Protein AF-A0A354Y0Z8-F1 (afdb_monomer_lite)

pLDDT: mean 82.0, std 8.04, range [60.56, 92.38]

Foldseek 3Di:
DDPVVVVVVVVVVVVLVVCCVPPVLASLQVVLQVCVVPPVVNVVSCVVCVVVVAAEDEADPVPDDPGWDADPVSHTYHD

Sequence (79 aa):
FNKSHSTCYSWVAYQTAWLKANYPSEYMASVLSNNLNNITEITKFMDECKAMGINVLSPDINESVLKFSVNKSGHIRFG

Secondary structure (DSSP, 8-state):
--HHHHHHHHHHHHHHHHHHHH-HHHHHHHHHHHTTT-HHHHHHHHHHHHHTT--EEPP-TTT--SS-EE-TTSPEEP-

Radius of gyration: 14.71 Å; chains: 1; bounding box: 40×25×35 Å

Structure (mmCIF, N/CA/C/O backbone):
data_AF-A0A354Y0Z8-F1
#
_entry.id   AF-A0A354Y0Z8-F1
#
loop_
_atom_site.group_PDB
_atom_site.id
_atom_site.type_symbol
_atom_site.label_atom_id
_atom_site.label_alt_id
_atom_site.label_comp_id
_atom_site.label_asym_id
_atom_site.label_entity_id
_atom_site.label_seq_id
_atom_site.pdbx_PDB_ins_code
_atom_site.Cartn_x
_atom_site.Cartn_y
_atom_site.Cartn_z
_atom_site.occupancy
_atom_site.B_iso_or_equiv
_atom_site.auth_seq_id
_atom_site.auth_comp_id
_atom_site.auth_asym_id
_atom_site.auth_atom_id
_atom_site.pdbx_PDB_model_num
ATOM 1 N N . PHE A 1 1 ? 22.098 -2.644 -18.148 1.00 65.62 1 PHE A N 1
ATOM 2 C CA . PHE A 1 1 ? 21.195 -2.924 -17.012 1.00 65.62 1 PHE A CA 1
ATOM 3 C C . PHE A 1 1 ? 21.489 -4.335 -16.518 1.00 65.62 1 PHE A C 1
ATOM 5 O O . PHE A 1 1 ? 21.569 -5.230 -17.352 1.00 65.62 1 PHE A O 1
ATOM 12 N N . ASN A 1 2 ? 21.743 -4.552 -15.225 1.00 78.12 2 ASN A N 1
ATOM 13 C CA . ASN A 1 2 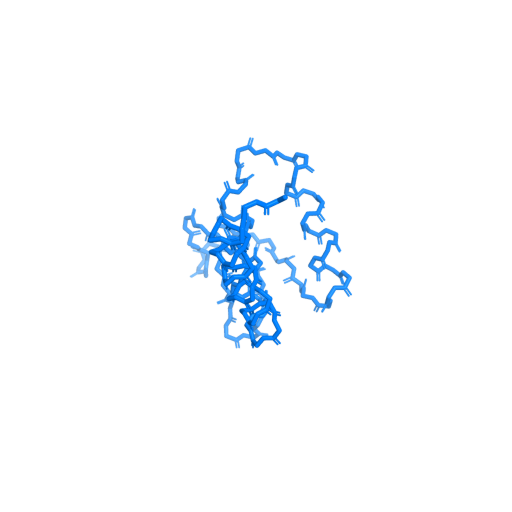? 22.039 -5.899 -14.726 1.00 78.12 2 ASN A CA 1
ATOM 14 C C . ASN A 1 2 ? 20.746 -6.737 -14.729 1.00 78.12 2 ASN A C 1
ATOM 16 O O . ASN A 1 2 ? 19.768 -6.368 -14.078 1.00 78.12 2 ASN A O 1
ATOM 20 N N . LYS A 1 3 ? 20.730 -7.842 -15.485 1.00 77.38 3 LYS A N 1
ATOM 21 C CA . LYS A 1 3 ? 19.529 -8.667 -15.684 1.00 77.38 3 LYS A CA 1
ATOM 22 C C . LYS A 1 3 ? 19.049 -9.307 -14.379 1.00 77.38 3 LYS A C 1
ATOM 24 O O . LYS A 1 3 ? 17.853 -9.323 -14.127 1.00 77.38 3 LYS A O 1
ATOM 29 N N . SER A 1 4 ? 19.969 -9.766 -13.533 1.00 81.81 4 SER A N 1
ATOM 30 C CA . SER A 1 4 ? 19.659 -10.407 -12.250 1.00 81.81 4 SER A CA 1
ATOM 31 C C . SER A 1 4 ? 18.969 -9.441 -11.289 1.00 81.81 4 SER A C 1
ATOM 33 O O . SER A 1 4 ? 17.991 -9.797 -10.640 1.00 81.81 4 SER A O 1
ATOM 35 N N . HIS A 1 5 ? 19.447 -8.195 -11.252 1.00 84.19 5 HIS A N 1
ATOM 36 C CA . HIS A 1 5 ? 18.838 -7.126 -10.461 1.00 84.19 5 HIS A CA 1
ATOM 37 C C . HIS A 1 5 ? 17.432 -6.815 -10.982 1.00 84.19 5 HIS A C 1
ATOM 39 O O . HIS A 1 5 ? 16.474 -6.895 -10.222 1.00 84.19 5 HIS A O 1
ATOM 45 N N . SER A 1 6 ? 17.283 -6.599 -12.293 1.00 86.06 6 SER A N 1
ATOM 46 C CA . SER A 1 6 ? 15.983 -6.301 -12.910 1.00 86.06 6 SER A CA 1
ATOM 47 C C . SER A 1 6 ? 14.933 -7.383 -12.652 1.00 86.06 6 SER A C 1
ATOM 49 O O . SER A 1 6 ? 13.807 -7.050 -12.300 1.00 86.06 6 SER A O 1
ATOM 51 N N . THR A 1 7 ? 15.288 -8.665 -12.788 1.00 85.62 7 THR A N 1
ATOM 52 C CA . THR A 1 7 ? 14.344 -9.776 -12.596 1.00 85.62 7 THR A CA 1
ATOM 53 C C . THR A 1 7 ? 13.779 -9.810 -11.174 1.00 85.62 7 THR A C 1
ATOM 55 O O . THR A 1 7 ? 12.578 -10.016 -11.012 1.00 85.62 7 THR A O 1
ATOM 58 N N . CYS A 1 8 ? 14.601 -9.552 -10.148 1.00 88.25 8 CYS A N 1
ATOM 59 C CA . CYS A 1 8 ? 14.128 -9.515 -8.761 1.00 88.25 8 CYS A CA 1
ATOM 60 C C . CYS A 1 8 ? 13.108 -8.392 -8.519 1.00 88.25 8 CYS A C 1
ATOM 62 O O . CYS A 1 8 ? 12.072 -8.636 -7.905 1.00 88.25 8 CYS A O 1
ATOM 64 N N . TYR A 1 9 ? 13.347 -7.179 -9.030 1.00 90.50 9 TYR A N 1
ATOM 65 C CA . TYR A 1 9 ? 12.372 -6.088 -8.882 1.00 90.50 9 TYR A CA 1
ATOM 66 C C . TYR A 1 9 ? 11.103 -6.335 -9.693 1.00 90.50 9 TYR A C 1
ATOM 68 O O . TYR A 1 9 ? 10.009 -6.078 -9.196 1.00 90.50 9 TYR A O 1
ATOM 76 N N . SER A 1 10 ? 11.229 -6.869 -10.911 1.00 90.56 10 SER A N 1
ATOM 77 C CA . SER A 1 10 ? 10.070 -7.241 -11.727 1.00 90.56 10 SER A CA 1
ATOM 78 C C . SER A 1 10 ? 9.199 -8.288 -11.033 1.00 90.56 10 SER A C 1
ATOM 80 O O . SER A 1 10 ? 7.978 -8.203 -11.109 1.00 90.56 10 SER A O 1
ATOM 82 N N . TRP A 1 11 ? 9.805 -9.235 -10.313 1.00 92.31 11 TRP A N 1
ATOM 83 C CA . TRP A 1 11 ? 9.072 -10.233 -9.539 1.00 92.31 11 TRP A CA 1
ATOM 84 C C . TRP A 1 11 ? 8.243 -9.603 -8.415 1.00 92.31 11 TRP A C 1
ATOM 86 O O . TRP A 1 11 ? 7.048 -9.868 -8.303 1.00 92.31 11 TRP A O 1
ATOM 96 N N . VAL A 1 12 ? 8.845 -8.716 -7.619 1.00 91.88 12 VAL A N 1
ATOM 97 C CA . VAL A 1 12 ? 8.131 -8.018 -6.535 1.00 91.88 12 VAL A CA 1
ATOM 98 C C . VAL A 1 12 ? 7.027 -7.119 -7.096 1.00 91.88 12 VAL A C 1
ATOM 100 O O . VAL A 1 12 ? 5.914 -7.120 -6.577 1.00 91.88 12 VAL A O 1
ATOM 103 N N . ALA A 1 13 ? 7.294 -6.401 -8.190 1.00 90.38 13 ALA A N 1
ATOM 104 C CA . ALA A 1 13 ? 6.292 -5.576 -8.862 1.00 90.38 13 ALA A CA 1
ATOM 105 C C . ALA A 1 13 ? 5.111 -6.407 -9.393 1.00 90.38 13 ALA A C 1
ATOM 107 O O . ALA A 1 13 ? 3.963 -5.974 -9.330 1.00 90.38 13 ALA A O 1
ATOM 108 N N . TYR A 1 14 ? 5.373 -7.619 -9.886 1.00 92.38 14 TYR A N 1
ATOM 109 C CA . TYR A 1 14 ? 4.315 -8.532 -10.305 1.00 92.38 14 TYR A CA 1
ATOM 110 C C . TYR A 1 14 ? 3.461 -8.994 -9.118 1.00 92.38 14 TYR A C 1
ATOM 112 O O . TYR A 1 14 ? 2.236 -9.016 -9.212 1.00 92.38 14 TYR A O 1
ATOM 120 N N . GLN A 1 15 ? 4.084 -9.307 -7.980 1.00 92.06 15 GLN A N 1
ATOM 121 C CA . GLN A 1 15 ? 3.361 -9.689 -6.764 1.00 92.06 15 GLN A CA 1
ATOM 122 C C . GLN A 1 15 ? 2.461 -8.559 -6.249 1.00 92.06 15 GLN A C 1
ATOM 124 O O . GLN A 1 15 ? 1.304 -8.805 -5.907 1.00 92.06 15 GLN A O 1
ATOM 129 N N . THR A 1 16 ? 2.951 -7.316 -6.229 1.00 90.69 16 THR A N 1
ATOM 130 C CA . THR A 1 16 ? 2.139 -6.166 -5.804 1.00 90.69 16 THR A CA 1
ATOM 131 C C . THR A 1 16 ? 1.015 -5.868 -6.791 1.00 90.69 16 THR A C 1
ATOM 133 O O . THR A 1 16 ? -0.105 -5.595 -6.364 1.00 90.69 16 THR A O 1
ATOM 136 N N . ALA A 1 17 ? 1.266 -5.992 -8.097 1.00 89.56 17 ALA A N 1
ATOM 137 C CA . ALA A 1 17 ? 0.231 -5.857 -9.118 1.00 89.56 17 ALA A CA 1
ATOM 138 C C . ALA A 1 17 ? -0.858 -6.933 -8.979 1.00 89.56 17 ALA A C 1
ATOM 140 O O . ALA A 1 17 ? -2.044 -6.624 -9.071 1.00 89.56 17 ALA A O 1
ATOM 141 N N . TRP A 1 18 ? -0.472 -8.181 -8.700 1.00 91.56 18 TRP A N 1
ATOM 142 C CA . TRP A 1 18 ? -1.414 -9.277 -8.479 1.00 91.56 18 TRP A CA 1
ATOM 143 C C . TRP A 1 18 ? -2.291 -9.042 -7.243 1.00 91.56 18 TRP A C 1
ATOM 145 O O . TRP A 1 18 ? -3.506 -9.230 -7.315 1.00 91.56 18 TRP A O 1
ATOM 155 N N . LEU A 1 19 ? -1.703 -8.570 -6.137 1.00 89.44 19 LEU A N 1
ATOM 156 C CA . LEU A 1 19 ? -2.451 -8.194 -4.934 1.00 89.44 19 LEU A CA 1
ATOM 157 C C . LEU A 1 19 ? -3.410 -7.036 -5.211 1.00 89.44 19 LEU A C 1
ATOM 159 O O . LEU A 1 19 ? -4.574 -7.119 -4.843 1.00 89.44 19 LEU A O 1
ATOM 163 N N . LYS A 1 20 ? -2.963 -5.998 -5.925 1.00 87.88 20 LYS A N 1
ATOM 164 C CA . LYS A 1 20 ? -3.820 -4.865 -6.294 1.00 87.88 20 LYS A CA 1
ATOM 165 C C . LYS A 1 20 ? -4.984 -5.283 -7.202 1.00 87.88 20 LYS A C 1
ATOM 167 O O . LYS A 1 20 ? -6.055 -4.703 -7.101 1.00 87.88 20 LYS A O 1
ATOM 172 N N . ALA A 1 21 ? -4.795 -6.278 -8.069 1.00 87.81 21 ALA A N 1
ATOM 173 C CA . ALA A 1 21 ? -5.838 -6.751 -8.980 1.00 87.81 21 ALA A CA 1
ATOM 174 C C . ALA A 1 21 ? -6.877 -7.670 -8.308 1.00 87.81 21 ALA A C 1
ATOM 176 O O . ALA A 1 21 ? -8.052 -7.594 -8.651 1.00 87.81 21 ALA A O 1
ATOM 177 N N . ASN A 1 22 ? -6.458 -8.537 -7.378 1.00 88.44 22 ASN A N 1
ATOM 178 C CA . ASN A 1 22 ? -7.345 -9.530 -6.746 1.00 88.44 22 ASN A CA 1
ATOM 179 C C . ASN A 1 22 ? -7.886 -9.080 -5.379 1.00 88.44 22 ASN A C 1
ATOM 181 O O . ASN A 1 22 ? -9.018 -9.407 -5.040 1.00 88.44 22 ASN A O 1
ATOM 185 N N . TYR A 1 23 ? -7.091 -8.325 -4.616 1.00 87.75 23 TYR A N 1
ATOM 186 C CA . TYR A 1 23 ? -7.387 -7.854 -3.255 1.00 87.75 23 TYR A CA 1
ATOM 187 C C . TYR A 1 23 ? -7.102 -6.345 -3.120 1.00 87.75 23 TYR A C 1
ATOM 189 O O . TYR A 1 23 ? -6.240 -5.927 -2.334 1.00 87.75 23 TYR A O 1
ATOM 197 N N . PRO A 1 24 ? -7.777 -5.494 -3.920 1.00 85.75 24 PRO A N 1
ATOM 198 C CA . PRO A 1 24 ? -7.496 -4.060 -3.966 1.00 85.75 24 PRO A CA 1
ATOM 199 C C . PRO A 1 24 ? -7.737 -3.369 -2.617 1.00 85.75 24 PRO A C 1
ATOM 201 O O . PRO A 1 24 ? -6.958 -2.497 -2.228 1.00 85.75 24 PRO A O 1
ATOM 204 N N . SER A 1 25 ? -8.778 -3.778 -1.885 1.00 85.31 25 SER A N 1
ATOM 205 C CA . SER A 1 25 ? -9.145 -3.188 -0.597 1.00 85.31 25 SER A CA 1
ATOM 206 C C . SER A 1 25 ? -8.102 -3.478 0.484 1.00 85.31 25 SER A C 1
ATOM 208 O O . SER A 1 25 ? -7.655 -2.551 1.160 1.00 85.31 25 SER A O 1
ATOM 210 N N . GLU A 1 26 ? -7.662 -4.733 0.639 1.00 85.25 26 GLU A N 1
ATOM 211 C CA . GLU A 1 26 ? -6.665 -5.104 1.656 1.00 85.25 26 GLU A CA 1
ATOM 212 C C . GLU A 1 26 ? -5.278 -4.544 1.344 1.00 85.25 26 GLU A C 1
ATOM 214 O O . GLU A 1 26 ? -4.556 -4.095 2.245 1.00 85.25 26 GLU A O 1
ATOM 219 N N . TYR A 1 27 ? -4.907 -4.537 0.061 1.00 88.88 27 TYR A N 1
ATOM 220 C CA . TYR A 1 27 ? -3.650 -3.949 -0.380 1.00 88.88 27 TYR A CA 1
ATOM 221 C C . TYR A 1 27 ? -3.608 -2.460 -0.035 1.00 88.88 27 TYR A C 1
ATOM 223 O O . TYR A 1 27 ? -2.655 -1.982 0.582 1.00 88.88 27 TYR A O 1
ATOM 231 N N . MET A 1 28 ? -4.671 -1.731 -0.367 1.00 87.88 28 MET A N 1
ATOM 232 C CA . MET A 1 28 ? -4.716 -0.293 -0.157 1.00 87.88 28 MET A CA 1
ATOM 233 C C . MET A 1 28 ? -4.836 0.086 1.328 1.00 87.88 28 MET A C 1
ATOM 235 O O . MET A 1 28 ? -4.191 1.037 1.766 1.00 87.88 28 MET A O 1
ATOM 239 N N . ALA A 1 29 ? -5.538 -0.707 2.145 1.00 86.38 29 ALA A N 1
ATOM 240 C CA . ALA A 1 29 ? -5.515 -0.557 3.604 1.00 86.38 29 ALA A CA 1
ATOM 241 C C . ALA A 1 29 ? -4.094 -0.722 4.186 1.00 86.38 29 ALA A C 1
ATOM 243 O O . ALA A 1 29 ? -3.680 0.025 5.079 1.00 86.38 29 ALA A O 1
ATOM 244 N N . SER A 1 30 ? -3.306 -1.656 3.645 1.00 86.44 30 SER A N 1
ATOM 245 C CA . SER A 1 30 ? -1.911 -1.865 4.055 1.00 86.44 30 SER A CA 1
ATOM 246 C C . SER A 1 30 ? -1.012 -0.691 3.653 1.00 86.44 30 SER A C 1
ATOM 248 O O . SER A 1 30 ? -0.191 -0.242 4.454 1.00 86.44 30 SER A O 1
ATOM 250 N N . VAL A 1 31 ? -1.197 -0.146 2.445 1.00 87.62 31 VAL A N 1
ATOM 251 C CA . VAL A 1 31 ? -0.470 1.039 1.955 1.00 87.62 31 VAL A CA 1
ATOM 252 C C . VAL A 1 31 ? -0.801 2.274 2.795 1.00 87.62 31 VAL A C 1
ATOM 254 O O . VAL A 1 31 ? 0.110 2.992 3.207 1.00 87.62 31 VAL A O 1
ATOM 257 N N . LEU A 1 32 ? -2.077 2.498 3.113 1.00 85.50 32 LEU A N 1
ATOM 258 C CA . LEU A 1 32 ? -2.508 3.587 3.994 1.00 85.50 32 LEU A CA 1
ATOM 259 C C . LEU A 1 32 ? -1.922 3.439 5.405 1.00 85.50 32 LEU A C 1
ATOM 261 O O . LEU A 1 32 ? -1.401 4.405 5.958 1.00 85.50 32 LEU A O 1
ATOM 265 N N . SER A 1 33 ? -1.914 2.219 5.954 1.00 85.56 33 SER A N 1
ATOM 266 C CA . SER A 1 33 ? -1.310 1.926 7.262 1.00 85.56 3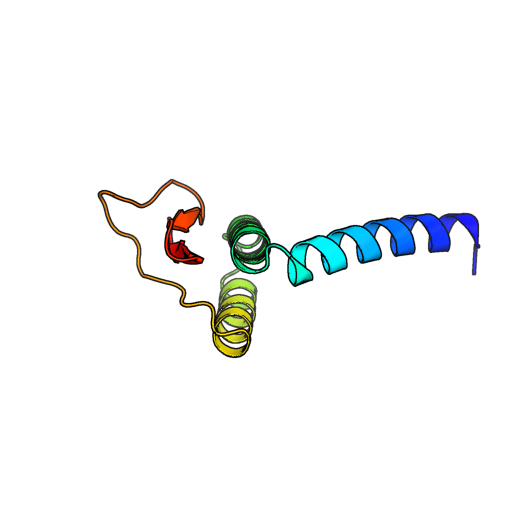3 SER A CA 1
ATOM 267 C C . SER A 1 33 ? 0.199 2.168 7.294 1.00 85.56 33 SER A C 1
ATOM 269 O O . SER A 1 33 ? 0.729 2.627 8.302 1.00 85.56 33 SER A O 1
ATOM 271 N N . ASN A 1 34 ? 0.909 1.877 6.204 1.00 86.06 34 ASN A N 1
ATOM 272 C CA . ASN A 1 34 ? 2.349 2.118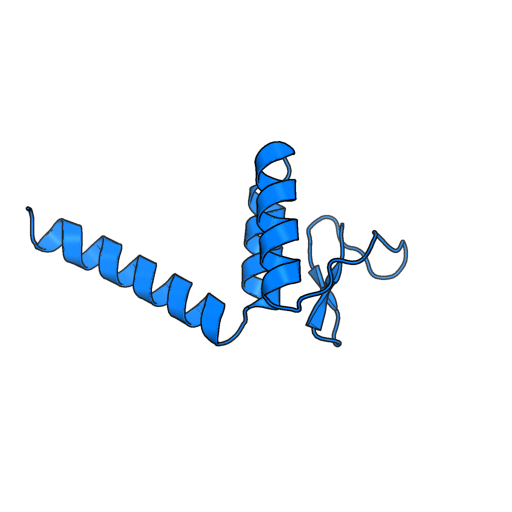 6.123 1.00 86.06 34 ASN A CA 1
ATOM 273 C C . ASN A 1 34 ? 2.687 3.618 6.066 1.00 86.06 34 ASN A C 1
ATOM 275 O O . ASN A 1 34 ? 3.724 4.041 6.570 1.00 86.06 34 ASN A O 1
ATOM 279 N N . ASN A 1 35 ? 1.795 4.423 5.487 1.00 84.00 35 ASN A N 1
ATOM 280 C CA . ASN A 1 35 ? 1.993 5.857 5.289 1.00 84.00 35 ASN A CA 1
ATOM 281 C C . ASN A 1 35 ? 1.316 6.730 6.361 1.00 84.00 35 ASN A C 1
ATOM 283 O O . ASN A 1 35 ? 1.217 7.938 6.173 1.00 84.00 35 ASN A O 1
ATOM 287 N N . LEU A 1 36 ? 0.911 6.160 7.507 1.00 78.94 36 LEU A N 1
ATOM 288 C CA . LEU A 1 36 ? 0.238 6.867 8.615 1.00 78.94 36 LEU A CA 1
ATOM 289 C C . LEU A 1 36 ? 0.963 8.140 9.090 1.00 78.94 36 LEU A C 1
ATOM 291 O O . LEU A 1 36 ? 0.321 9.096 9.518 1.00 78.94 36 LEU A O 1
ATOM 295 N N . ASN A 1 37 ? 2.294 8.172 8.998 1.00 80.94 37 ASN A N 1
ATOM 296 C CA . ASN A 1 37 ? 3.094 9.322 9.423 1.00 80.94 37 ASN A CA 1
ATOM 297 C C . ASN A 1 37 ? 3.119 10.474 8.403 1.00 80.94 37 ASN A C 1
ATOM 299 O O . ASN A 1 37 ? 3.522 11.581 8.756 1.00 80.94 37 ASN A O 1
ATOM 303 N N . ASN A 1 38 ? 2.716 10.242 7.148 1.00 85.19 38 ASN A N 1
ATOM 304 C CA . ASN A 1 38 ? 2.821 11.227 6.075 1.00 85.19 38 ASN A CA 1
ATOM 305 C C . ASN A 1 38 ? 1.449 11.586 5.494 1.00 85.19 38 ASN A C 1
ATOM 307 O O . ASN A 1 38 ? 0.955 10.970 4.550 1.00 85.19 38 ASN A O 1
ATOM 311 N N . ILE A 1 39 ? 0.860 12.655 6.030 1.00 82.75 39 ILE A N 1
ATOM 312 C CA . ILE A 1 39 ? -0.480 13.139 5.664 1.00 82.75 39 ILE A CA 1
ATOM 313 C C . ILE A 1 39 ? -0.593 13.413 4.156 1.00 82.75 39 ILE A C 1
ATOM 315 O O . ILE A 1 39 ? -1.624 13.135 3.548 1.00 82.75 39 ILE A O 1
ATOM 319 N N . THR A 1 40 ? 0.472 13.918 3.523 1.00 87.56 40 THR A N 1
ATOM 320 C CA . THR A 1 40 ? 0.451 14.226 2.082 1.00 87.56 40 THR A CA 1
ATOM 321 C C . THR A 1 40 ? 0.321 12.982 1.208 1.00 87.56 40 THR A C 1
ATOM 323 O O . THR A 1 40 ? -0.294 13.042 0.144 1.00 87.56 40 THR A O 1
ATOM 326 N N . GLU A 1 41 ? 0.875 11.854 1.649 1.00 86.12 41 GLU A N 1
ATOM 327 C CA . GLU A 1 41 ? 0.778 10.581 0.939 1.00 86.12 41 GLU A CA 1
ATOM 328 C C . GLU A 1 41 ? -0.563 9.907 1.204 1.00 86.12 41 GLU A C 1
ATOM 330 O O . GLU A 1 41 ? -1.191 9.432 0.260 1.00 86.12 41 GLU A O 1
ATOM 335 N N . ILE A 1 42 ? -1.063 9.959 2.443 1.00 85.69 42 ILE A N 1
ATOM 336 C CA . ILE A 1 42 ? -2.396 9.447 2.795 1.00 85.69 42 ILE A CA 1
ATOM 337 C C . ILE A 1 42 ? -3.467 10.076 1.903 1.00 85.69 42 ILE A C 1
ATOM 339 O O . ILE A 1 42 ? -4.263 9.352 1.312 1.00 85.69 42 ILE A O 1
ATOM 343 N N . THR A 1 43 ? -3.461 11.402 1.734 1.00 85.56 43 THR A N 1
ATOM 344 C CA . THR A 1 43 ? -4.454 12.090 0.893 1.00 85.56 43 THR A CA 1
ATOM 345 C C . THR A 1 43 ? -4.402 11.624 -0.564 1.00 85.56 43 THR A C 1
ATOM 347 O O . THR A 1 43 ? -5.449 11.446 -1.184 1.00 85.56 43 THR A O 1
ATOM 350 N N . LYS A 1 44 ? -3.205 11.368 -1.111 1.00 88.81 44 LYS A N 1
ATOM 351 C CA . LYS A 1 44 ? -3.048 10.836 -2.477 1.00 88.81 44 LYS A CA 1
ATOM 352 C C . LYS A 1 44 ? -3.621 9.427 -2.598 1.00 88.81 44 LYS A C 1
ATOM 354 O O . LYS A 1 44 ? -4.368 9.150 -3.531 1.00 88.81 44 LYS A O 1
ATOM 359 N N . PHE A 1 45 ? -3.309 8.554 -1.643 1.00 87.25 45 PHE A N 1
ATOM 360 C CA . PHE A 1 45 ? -3.831 7.190 -1.640 1.00 87.25 45 PHE A CA 1
ATOM 361 C C . PHE A 1 45 ? -5.344 7.152 -1.410 1.00 87.25 45 PHE A C 1
ATOM 363 O O . PHE A 1 45 ? -6.018 6.316 -2.000 1.00 87.25 45 PHE A O 1
ATOM 370 N N . MET A 1 46 ? -5.908 8.074 -0.624 1.00 84.56 46 MET A N 1
ATOM 371 C CA . MET A 1 46 ? -7.361 8.209 -0.461 1.00 84.56 46 MET A CA 1
ATOM 372 C C . MET A 1 46 ? -8.062 8.615 -1.763 1.00 84.56 46 MET A C 1
ATOM 374 O O . MET A 1 46 ? -9.137 8.092 -2.060 1.00 84.56 46 MET A O 1
ATOM 378 N N . ASP A 1 47 ? -7.462 9.508 -2.554 1.00 88.25 47 ASP A N 1
ATOM 379 C CA . ASP A 1 47 ? -7.987 9.866 -3.876 1.00 88.25 47 ASP A CA 1
ATOM 380 C C . ASP A 1 47 ? -7.939 8.665 -4.837 1.00 88.25 47 ASP A C 1
ATOM 382 O O . ASP A 1 47 ? -8.920 8.361 -5.516 1.00 88.25 47 ASP A O 1
ATOM 386 N N . GLU A 1 48 ? -6.853 7.886 -4.794 1.00 87.50 48 GLU A N 1
ATOM 387 C CA . GLU A 1 48 ? -6.721 6.655 -5.578 1.00 87.50 48 GLU A CA 1
ATOM 388 C C . GLU A 1 48 ? -7.735 5.576 -5.152 1.00 87.50 48 GLU A C 1
ATOM 390 O O . GLU A 1 48 ? -8.346 4.935 -6.008 1.00 87.50 48 GLU A O 1
ATOM 395 N N . CYS A 1 49 ? -7.984 5.402 -3.845 1.00 86.81 49 CYS A N 1
ATOM 396 C CA . CYS A 1 49 ? -9.052 4.529 -3.332 1.00 86.81 49 CYS A CA 1
ATOM 397 C C . CYS A 1 49 ? -10.397 4.905 -3.948 1.00 86.81 49 CYS A C 1
ATOM 399 O O . CYS A 1 49 ? -11.130 4.044 -4.435 1.00 86.81 49 CYS A O 1
ATOM 401 N N . LYS A 1 50 ? -10.700 6.207 -3.947 1.00 85.81 50 LYS A N 1
ATOM 402 C CA . LYS A 1 50 ? -11.955 6.749 -4.457 1.00 85.81 50 LYS A CA 1
ATOM 403 C C . LYS A 1 50 ? -12.083 6.538 -5.965 1.00 85.81 50 LYS A C 1
ATOM 405 O O . LYS A 1 50 ? -13.153 6.145 -6.423 1.00 85.81 50 LYS A O 1
ATOM 410 N N . ALA A 1 51 ? -11.000 6.721 -6.721 1.00 87.12 51 ALA A N 1
ATOM 411 C CA . ALA A 1 51 ? -10.952 6.432 -8.154 1.00 87.12 51 ALA A CA 1
ATOM 412 C C . ALA A 1 51 ? -11.163 4.937 -8.464 1.00 87.12 51 ALA A C 1
ATOM 414 O O . ALA A 1 51 ? -11.792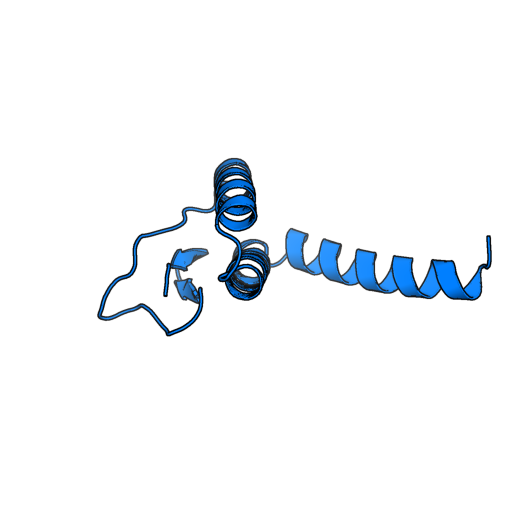 4.598 -9.463 1.00 87.12 51 ALA A O 1
ATOM 415 N N . MET A 1 52 ? -10.692 4.044 -7.588 1.00 84.50 52 MET A N 1
ATOM 416 C CA . MET A 1 52 ? -10.930 2.597 -7.677 1.00 84.50 52 MET A CA 1
ATOM 417 C C . MET A 1 52 ? -12.315 2.162 -7.160 1.00 84.50 52 MET A C 1
ATOM 419 O O . MET A 1 52 ? -12.628 0.974 -7.197 1.00 84.50 52 MET A O 1
ATOM 423 N N . GLY A 1 53 ? -13.153 3.089 -6.677 1.00 83.06 53 GLY A N 1
ATOM 424 C CA . GLY A 1 53 ? -14.481 2.788 -6.128 1.00 83.06 53 GLY A CA 1
ATOM 425 C C . GLY A 1 53 ? -14.463 2.198 -4.713 1.00 83.06 53 GLY A C 1
ATOM 426 O O . GLY A 1 53 ? -15.467 1.657 -4.252 1.00 83.06 53 GLY A O 1
ATOM 427 N N . ILE A 1 54 ? -13.335 2.297 -4.010 1.00 84.25 54 ILE A N 1
ATOM 428 C CA . ILE A 1 54 ? -13.168 1.802 -2.645 1.00 84.25 54 ILE A CA 1
ATOM 429 C C . ILE A 1 54 ? -13.467 2.946 -1.677 1.00 84.25 54 ILE A C 1
ATOM 431 O O . ILE A 1 54 ? -12.710 3.913 -1.577 1.00 84.25 54 ILE A O 1
ATOM 435 N N . ASN A 1 55 ? -14.566 2.835 -0.930 1.00 80.94 55 ASN A N 1
ATOM 436 C CA . ASN A 1 55 ? -14.882 3.824 0.097 1.00 80.94 55 ASN A CA 1
ATOM 437 C C . ASN A 1 55 ? -13.974 3.662 1.320 1.00 80.94 55 ASN A C 1
ATOM 439 O O . ASN A 1 55 ? -13.894 2.581 1.910 1.00 80.94 55 ASN A O 1
ATOM 443 N N . VAL A 1 56 ? -13.354 4.776 1.716 1.00 82.06 56 VAL A N 1
ATOM 444 C CA . VAL A 1 56 ? -12.652 4.931 2.992 1.00 82.06 56 VAL A CA 1
ATOM 445 C C . VAL A 1 56 ? -13.622 5.561 3.989 1.00 82.06 56 VAL A C 1
ATOM 447 O O . VAL A 1 56 ? -14.078 6.688 3.803 1.00 82.06 56 VAL A O 1
ATOM 450 N N . LEU A 1 57 ? -13.973 4.809 5.024 1.00 81.00 57 LEU A N 1
ATOM 451 C CA . LEU A 1 57 ? -14.914 5.190 6.067 1.00 81.00 57 LEU A CA 1
ATOM 452 C C . LEU A 1 57 ? -14.171 5.722 7.299 1.00 81.00 57 LEU A C 1
ATOM 454 O O . LEU A 1 57 ? -13.084 5.250 7.638 1.00 81.00 57 LEU A O 1
ATOM 458 N N . SER A 1 58 ? -14.797 6.675 7.991 1.00 76.06 58 SER A N 1
ATOM 459 C CA . SER A 1 58 ? -14.331 7.224 9.270 1.00 76.06 58 SER A CA 1
ATOM 460 C C . SER A 1 58 ? -14.180 6.137 10.348 1.00 76.06 58 SER A C 1
ATOM 462 O O . SER A 1 58 ? -14.861 5.101 10.254 1.00 76.06 58 SER A O 1
ATOM 464 N N . PRO A 1 59 ? -13.321 6.370 11.362 1.00 75.06 59 PRO A N 1
ATOM 465 C CA . PRO A 1 59 ? -13.129 5.415 12.439 1.00 75.06 59 PRO A CA 1
ATOM 466 C C . PRO A 1 59 ? -14.426 5.272 13.238 1.00 75.06 59 PRO A C 1
ATOM 468 O O . PRO A 1 59 ? -15.107 6.244 13.562 1.00 75.06 59 PRO A O 1
ATOM 471 N N . ASP A 1 60 ? -14.770 4.027 13.511 1.00 72.56 60 ASP A N 1
ATOM 472 C CA . ASP A 1 60 ? -15.879 3.576 14.339 1.00 72.56 60 ASP A CA 1
ATOM 473 C C . ASP A 1 60 ? -15.342 2.845 15.573 1.00 72.56 60 ASP A C 1
ATOM 475 O O . ASP A 1 60 ? -14.507 1.951 15.446 1.00 72.56 60 ASP A O 1
ATOM 479 N N . ILE A 1 61 ? -15.838 3.191 16.759 1.00 70.31 61 ILE A N 1
ATOM 480 C CA . ILE A 1 61 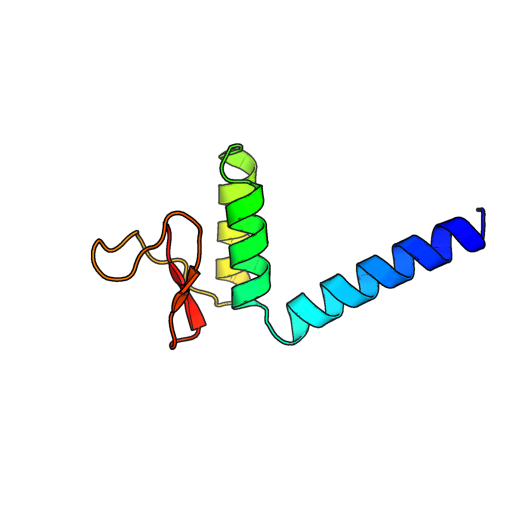? -15.312 2.674 18.030 1.00 70.31 61 ILE A CA 1
ATOM 481 C C . ILE A 1 61 ? -15.532 1.162 18.225 1.00 70.31 61 ILE A C 1
ATOM 483 O O . ILE A 1 61 ? -14.857 0.556 19.051 1.00 70.31 61 ILE A O 1
ATOM 487 N N . ASN A 1 62 ? -16.467 0.553 17.485 1.00 71.00 62 ASN A N 1
ATOM 488 C CA . ASN A 1 62 ? -16.816 -0.865 17.604 1.00 71.00 62 ASN A CA 1
ATOM 489 C C . ASN A 1 62 ? -16.133 -1.739 16.545 1.00 71.00 62 ASN A C 1
ATOM 491 O O . ASN A 1 62 ? -15.914 -2.925 16.783 1.00 71.00 62 ASN A O 1
ATOM 495 N N . GLU A 1 63 ? -15.820 -1.174 15.376 1.00 62.72 63 GLU A N 1
ATOM 496 C CA . GLU A 1 63 ? -15.255 -1.918 14.239 1.00 62.72 63 GLU A CA 1
ATOM 497 C C . GLU A 1 63 ? -13.802 -1.555 13.904 1.00 62.72 63 GLU A C 1
ATOM 499 O O . GLU A 1 63 ? -13.160 -2.272 13.132 1.00 62.72 63 GLU A O 1
ATOM 504 N N . SER A 1 64 ? -13.279 -0.446 14.432 1.00 61.59 64 SER A N 1
ATOM 505 C CA . SER A 1 64 ? -11.954 0.053 14.040 1.00 61.59 64 SER A CA 1
ATOM 506 C C . SER A 1 64 ? -10.854 -0.537 14.899 1.00 61.59 64 SER A C 1
ATOM 508 O O . SER A 1 64 ? -11.005 -0.782 16.095 1.00 61.59 64 SER A O 1
ATOM 510 N N . VAL A 1 65 ? -9.731 -0.801 14.245 1.00 66.69 65 VAL A N 1
ATOM 511 C CA . VAL A 1 65 ? -8.534 -1.399 14.832 1.00 66.69 65 VAL A CA 1
ATOM 512 C C . VAL A 1 65 ? -7.418 -0.371 14.721 1.00 66.69 65 VAL A C 1
ATOM 514 O O . VAL A 1 65 ? -7.467 0.486 13.860 1.00 66.69 65 VAL A O 1
ATOM 517 N N . LEU A 1 66 ? -6.352 -0.498 15.509 1.00 62.69 66 LEU A N 1
ATOM 518 C CA . LEU A 1 66 ? -5.195 0.413 15.530 1.00 62.69 66 LEU A CA 1
ATOM 519 C C . LEU A 1 66 ? -4.519 0.690 14.157 1.00 62.69 66 LEU A C 1
ATOM 521 O O . LEU A 1 66 ? -3.642 1.544 14.063 1.00 62.69 66 LEU A O 1
ATOM 525 N N . LYS A 1 67 ? -4.870 -0.059 13.105 1.00 71.19 67 LYS A N 1
ATOM 526 C CA . LYS A 1 67 ? -4.418 0.102 11.715 1.00 71.19 67 LYS A CA 1
ATOM 527 C C . LYS A 1 67 ? -5.629 0.082 10.782 1.00 71.19 67 LYS A C 1
ATOM 529 O O . LYS A 1 67 ? -6.661 -0.487 11.137 1.00 71.19 67 LYS A O 1
ATOM 534 N N . PHE A 1 68 ? -5.477 0.616 9.567 1.00 76.94 68 PHE A N 1
ATOM 535 C CA . PHE A 1 68 ? -6.539 0.531 8.565 1.00 76.94 68 PHE A CA 1
ATOM 536 C C . PHE A 1 68 ? -6.905 -0.930 8.301 1.00 76.94 68 PHE A C 1
ATOM 538 O O . PHE A 1 68 ? -6.036 -1.761 8.029 1.00 76.94 68 PHE A O 1
ATOM 545 N N . SER A 1 69 ? -8.199 -1.222 8.366 1.00 77.12 69 SER A N 1
ATOM 546 C CA . SER A 1 69 ? -8.750 -2.564 8.184 1.00 77.12 69 SER A CA 1
ATOM 547 C C . SER A 1 69 ? -9.843 -2.546 7.124 1.00 77.12 69 SER A C 1
ATOM 549 O O . SER A 1 69 ? -10.436 -1.505 6.848 1.00 77.12 69 SER A O 1
ATOM 551 N N . VAL A 1 70 ? -10.117 -3.696 6.518 1.00 78.94 70 VAL A N 1
ATOM 552 C CA . VAL A 1 70 ? -11.190 -3.850 5.532 1.00 78.94 70 VAL A CA 1
ATOM 553 C C . VAL A 1 70 ? -12.389 -4.499 6.217 1.00 78.94 70 VAL A C 1
ATOM 555 O O . VAL A 1 70 ? -12.262 -5.558 6.828 1.00 78.94 70 VAL A O 1
ATOM 558 N N . ASN A 1 71 ? -13.562 -3.864 6.143 1.00 76.06 71 ASN A N 1
ATOM 559 C CA . ASN A 1 71 ? -14.806 -4.465 6.632 1.00 76.06 71 ASN A CA 1
ATOM 560 C C . ASN A 1 71 ? -15.245 -5.595 5.673 1.00 76.06 71 ASN A C 1
ATOM 562 O O . ASN A 1 71 ? -14.876 -5.602 4.502 1.00 76.06 71 ASN A O 1
ATOM 566 N N . LYS A 1 72 ? -16.087 -6.527 6.131 1.00 68.88 72 LYS A N 1
ATOM 567 C CA . LYS A 1 72 ? -16.697 -7.611 5.338 1.00 68.88 72 LYS A CA 1
ATOM 568 C C . LYS A 1 72 ? -17.386 -7.127 4.055 1.00 68.88 72 LYS A C 1
ATOM 570 O O . LYS A 1 72 ? -17.515 -7.901 3.115 1.00 68.88 72 LYS A O 1
ATOM 575 N N . SER A 1 73 ? -17.791 -5.857 4.002 1.00 68.94 73 SER A N 1
ATOM 576 C CA . SER A 1 73 ? -18.356 -5.207 2.809 1.00 68.94 73 SER A CA 1
ATOM 577 C C . SER A 1 73 ? -17.308 -4.698 1.801 1.00 68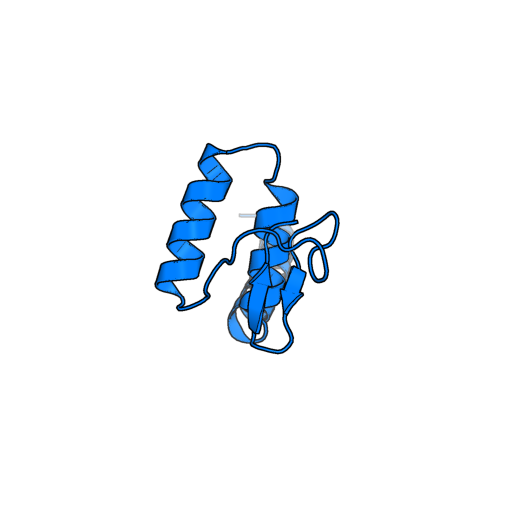.94 73 SER A C 1
ATOM 579 O O . SER A 1 73 ? -17.678 -4.093 0.803 1.00 68.94 73 SER A O 1
ATOM 581 N N . GLY A 1 74 ? -16.007 -4.894 2.048 1.00 70.31 74 GLY A N 1
ATOM 582 C CA . GLY A 1 74 ? -14.918 -4.473 1.156 1.00 70.31 74 GLY A CA 1
ATOM 583 C C . GLY A 1 74 ? -14.495 -3.005 1.291 1.00 70.31 74 GLY A C 1
ATOM 584 O O . GLY A 1 74 ? -13.675 -2.529 0.505 1.00 70.31 74 GLY A O 1
ATOM 585 N N . HIS A 1 75 ? -15.029 -2.282 2.280 1.00 80.06 75 HIS A N 1
ATOM 586 C CA . HIS A 1 75 ? -14.690 -0.882 2.556 1.00 80.06 75 HIS A CA 1
ATOM 587 C C . HIS A 1 75 ? -13.511 -0.764 3.518 1.00 80.06 75 HIS A C 1
ATOM 589 O O . HIS A 1 75 ? -13.415 -1.525 4.482 1.00 80.06 75 HIS A O 1
ATOM 595 N N . ILE A 1 76 ? -12.651 0.225 3.284 1.00 81.50 76 ILE A N 1
ATOM 596 C CA . ILE A 1 76 ? -11.509 0.517 4.151 1.00 81.50 76 ILE A CA 1
ATOM 597 C C . ILE A 1 76 ? -12.014 1.351 5.329 1.00 81.50 76 ILE A C 1
ATOM 599 O O . ILE A 1 76 ? -12.660 2.376 5.134 1.00 81.50 76 ILE A O 1
ATOM 603 N N . ARG A 1 77 ? -11.722 0.931 6.555 1.00 79.00 77 ARG A N 1
ATOM 604 C CA . ARG A 1 77 ? -12.003 1.666 7.790 1.00 79.00 77 ARG A CA 1
ATOM 605 C C . ARG A 1 77 ? -10.726 2.295 8.314 1.00 79.00 77 ARG A C 1
ATOM 607 O O . ARG A 1 77 ? -9.686 1.638 8.371 1.00 79.00 77 ARG A O 1
ATOM 614 N N . PHE A 1 78 ? -10.829 3.566 8.680 1.00 70.50 78 PHE A N 1
ATOM 615 C CA . PHE A 1 78 ? -9.784 4.265 9.414 1.00 70.50 78 PHE A CA 1
ATOM 616 C C . PHE A 1 78 ? -9.666 3.676 10.826 1.00 70.50 78 PHE A C 1
ATOM 618 O O . PHE A 1 78 ? -10.684 3.314 11.413 1.00 70.50 78 PHE A O 1
ATOM 625 N N . GLY A 1 79 ? -8.435 3.545 11.323 1.00 60.56 79 GLY A N 1
ATOM 626 C CA . GLY A 1 79 ? -8.138 3.006 12.651 1.00 60.56 79 GLY A CA 1
ATOM 627 C C . GLY A 1 79 ? -8.278 4.005 13.786 1.00 60.56 79 GLY A C 1
ATOM 628 O O . GLY A 1 79 ? -7.978 5.194 13.543 1.00 60.56 79 GLY A O 1
#